Protein AF-A0A3R7R5S3-F1 (afdb_monomer_lite)

Foldseek 3Di:
DDPPDQDPDDQWDQDPNDIDGLVPDDPVVNVVVSVVSVVVVVVVVVVVVVVVVVVVVVVVVVVVVVVCVPDPDPPPPPPPPDDDDDDDDDDDDDDDDDDDDDDDDPPVPVVVVVVVCVVPPDDDDD

Secondary structure (DSSP, 8-state):
----PPPPPPSEEEETTEEEEGGGS-HHHHHHHHHHHHHHHHHHHHHHHHHHHHHHHHHHHHHHHHHHHTS--------PPPPPP-PPPPPP------------TTHHHHHHHHHHHHHHS-----

pLDDT: mean 71.07, std 20.16, range [36.5, 98.5]

Structure (mmCIF, N/CA/C/O backbone):
data_AF-A0A3R7R5S3-F1
#
_entry.id   AF-A0A3R7R5S3-F1
#
loop_
_atom_site.group_PDB
_atom_site.id
_atom_site.type_symbol
_atom_site.label_atom_id
_atom_site.label_alt_id
_atom_site.label_comp_id
_atom_site.label_asym_id
_atom_site.label_entity_id
_atom_site.label_seq_id
_atom_site.pdbx_PDB_ins_code
_atom_site.Cartn_x
_atom_site.Cartn_y
_atom_site.Cartn_z
_atom_site.occupancy
_atom_site.B_iso_or_equiv
_atom_site.auth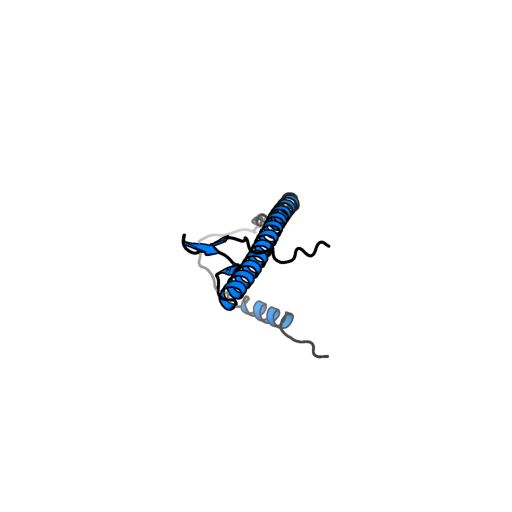_seq_id
_atom_site.auth_comp_id
_atom_site.auth_asym_id
_atom_site.auth_atom_id
_atom_site.pdbx_PDB_model_num
ATOM 1 N N . MET A 1 1 ? -7.101 16.929 -9.467 1.00 36.50 1 MET A N 1
ATOM 2 C CA . MET A 1 1 ? -6.614 15.532 -9.532 1.00 36.50 1 MET A CA 1
ATOM 3 C C . MET A 1 1 ? -5.341 15.507 -10.366 1.00 36.50 1 MET A C 1
ATOM 5 O O . MET A 1 1 ? -5.415 15.459 -11.587 1.00 36.50 1 MET A O 1
ATOM 9 N N . THR A 1 2 ? -4.173 15.636 -9.741 1.00 45.78 2 THR A N 1
ATOM 10 C CA . THR A 1 2 ? -2.888 15.557 -10.443 1.00 45.78 2 THR A CA 1
ATOM 11 C C . THR A 1 2 ? -2.587 14.089 -10.732 1.00 45.78 2 THR A C 1
ATOM 13 O O . THR A 1 2 ? -2.274 13.311 -9.835 1.00 45.78 2 THR A O 1
ATOM 16 N N . ARG A 1 3 ? -2.747 13.679 -11.995 1.00 45.44 3 ARG A N 1
ATOM 17 C CA . ARG A 1 3 ? -2.234 12.396 -12.482 1.00 45.44 3 ARG A CA 1
ATOM 18 C C . ARG A 1 3 ? -0.713 12.505 -12.506 1.00 45.44 3 ARG A C 1
ATOM 20 O O . ARG A 1 3 ? -0.140 12.889 -13.520 1.00 45.44 3 ARG A O 1
ATOM 27 N N . SER A 1 4 ? -0.065 12.226 -11.380 1.00 49.47 4 SER A N 1
ATOM 28 C CA . SER A 1 4 ? 1.378 12.015 -11.360 1.00 49.47 4 SER A CA 1
ATOM 29 C C . SER A 1 4 ? 1.647 10.746 -12.163 1.00 49.47 4 SER A C 1
ATOM 31 O O . SER A 1 4 ? 1.468 9.635 -11.668 1.00 49.47 4 SER A O 1
ATOM 33 N N . GLY A 1 5 ? 1.976 10.919 -13.444 1.00 56.16 5 GLY A N 1
ATOM 34 C CA . GLY A 1 5 ? 2.513 9.844 -14.268 1.00 56.16 5 GLY A CA 1
ATOM 35 C C . GLY A 1 5 ? 3.776 9.259 -13.626 1.00 56.16 5 GLY A C 1
ATOM 36 O O . GLY A 1 5 ? 4.345 9.880 -12.721 1.00 56.16 5 GLY A O 1
ATOM 37 N N . PRO A 1 6 ? 4.213 8.062 -14.055 1.00 56.62 6 PRO A N 1
ATOM 38 C CA . PRO A 1 6 ? 5.443 7.473 -13.544 1.00 56.62 6 PRO A CA 1
ATOM 39 C C . PRO A 1 6 ? 6.578 8.488 -13.694 1.00 56.62 6 PRO A C 1
ATOM 41 O O . PRO A 1 6 ? 6.740 9.090 -14.758 1.00 56.62 6 PRO A O 1
ATOM 44 N N . SER A 1 7 ? 7.305 8.711 -12.598 1.00 62.50 7 SER A N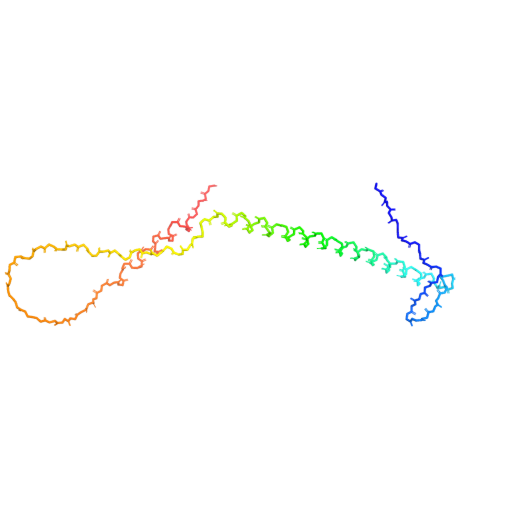 1
ATOM 45 C CA . SER A 1 7 ? 8.420 9.651 -12.569 1.00 62.50 7 SER A CA 1
ATOM 46 C C . SER A 1 7 ? 9.393 9.284 -13.692 1.00 62.50 7 SER A C 1
ATOM 48 O O . SER A 1 7 ? 9.690 8.097 -13.849 1.00 62.50 7 SER A O 1
ATOM 50 N N . PRO A 1 8 ? 9.865 10.248 -14.502 1.00 66.12 8 PRO A N 1
ATOM 51 C CA . PRO A 1 8 ? 10.799 9.940 -15.570 1.00 66.12 8 PRO A CA 1
ATOM 52 C C . PRO A 1 8 ? 12.036 9.256 -14.986 1.00 66.12 8 PRO A C 1
ATOM 54 O O . PRO A 1 8 ? 12.551 9.665 -13.942 1.00 66.12 8 PRO A O 1
ATOM 57 N N . LEU A 1 9 ? 12.481 8.196 -15.665 1.00 64.62 9 LEU A N 1
ATOM 58 C CA . LEU A 1 9 ? 13.686 7.464 -15.294 1.00 64.62 9 LEU A CA 1
ATOM 59 C C . LEU A 1 9 ? 14.863 8.444 -15.195 1.00 64.62 9 LEU A C 1
ATOM 61 O O . LEU A 1 9 ? 15.064 9.226 -16.134 1.00 64.62 9 LEU A O 1
ATOM 65 N N . PRO A 1 10 ? 15.647 8.407 -14.103 1.00 70.56 10 PRO A N 1
ATOM 66 C CA . PRO A 1 10 ? 16.862 9.197 -14.020 1.00 70.56 10 PRO A CA 1
ATOM 67 C C . PRO A 1 10 ? 17.811 8.806 -15.167 1.00 70.56 10 PRO A C 1
ATOM 69 O O . PRO A 1 10 ? 17.841 7.642 -15.575 1.00 70.56 10 PRO A O 1
ATOM 72 N N . PRO A 1 11 ? 18.585 9.761 -15.709 1.00 70.19 11 PRO A N 1
ATOM 73 C CA . PRO A 1 11 ? 19.451 9.520 -16.867 1.00 70.19 11 PRO A CA 1
ATOM 74 C C . PRO A 1 11 ? 20.554 8.490 -16.584 1.00 70.19 11 PRO A C 1
ATOM 76 O O . PRO A 1 11 ? 20.984 7.777 -17.491 1.00 70.19 11 PRO A O 1
ATOM 79 N N . LEU A 1 12 ? 20.972 8.375 -15.320 1.00 76.88 12 LEU A N 1
ATOM 80 C CA . LEU A 1 12 ? 21.833 7.304 -14.838 1.00 76.88 12 LEU A CA 1
ATOM 81 C C . LEU A 1 12 ? 21.063 6.371 -13.908 1.00 76.88 12 LEU A C 1
ATOM 83 O O . LEU A 1 12 ? 20.499 6.798 -12.898 1.00 76.88 12 LEU A O 1
ATOM 87 N N . LEU A 1 13 ? 21.124 5.086 -14.230 1.00 80.88 13 LEU A N 1
ATOM 88 C CA . LEU A 1 13 ? 20.608 3.992 -13.424 1.00 80.88 13 LEU A CA 1
ATOM 89 C C . LEU A 1 13 ? 21.769 3.351 -12.665 1.00 80.88 13 LEU A C 1
ATOM 91 O O . LEU A 1 13 ? 22.809 3.051 -13.246 1.00 80.88 13 LEU A O 1
ATOM 95 N N . GLN A 1 14 ? 21.601 3.156 -11.359 1.00 82.38 14 GLN A N 1
ATOM 96 C CA . GLN A 1 14 ? 22.527 2.376 -10.540 1.00 82.38 14 GLN A CA 1
ATOM 97 C C . GLN A 1 14 ? 21.871 1.041 -10.219 1.00 82.38 14 GLN A C 1
ATOM 99 O O . GLN A 1 14 ? 20.841 1.012 -9.551 1.00 82.38 14 GLN A O 1
ATOM 104 N N . ILE A 1 15 ? 22.454 -0.042 -10.723 1.00 80.88 15 ILE A N 1
ATOM 105 C CA . ILE A 1 15 ? 21.965 -1.408 -10.531 1.00 80.88 15 ILE A CA 1
ATOM 106 C C . ILE A 1 15 ? 23.158 -2.227 -10.040 1.00 80.88 15 ILE A C 1
ATOM 108 O O . ILE A 1 15 ? 24.192 -2.253 -10.706 1.00 80.88 15 ILE A O 1
ATOM 112 N N . ASP A 1 16 ? 23.043 -2.809 -8.844 1.00 79.62 16 ASP A N 1
ATOM 113 C CA . ASP A 1 16 ? 24.095 -3.607 -8.188 1.00 79.62 16 ASP A CA 1
ATOM 114 C C . ASP A 1 16 ? 25.463 -2.903 -8.078 1.00 79.62 16 ASP A C 1
ATOM 116 O O . ASP A 1 16 ? 26.519 -3.514 -8.203 1.00 79.62 16 ASP A O 1
ATOM 120 N N . GLY A 1 17 ? 25.455 -1.583 -7.865 1.00 82.50 17 GLY A N 1
ATOM 121 C CA . GLY A 1 17 ? 26.674 -0.765 -7.774 1.00 82.50 17 GLY A CA 1
ATOM 122 C C . GLY A 1 17 ? 27.269 -0.348 -9.125 1.00 82.50 17 GLY A C 1
ATOM 123 O O . GLY A 1 17 ? 28.122 0.540 -9.162 1.00 82.50 17 GLY A O 1
ATOM 124 N N . ASN A 1 18 ? 26.768 -0.891 -10.236 1.00 84.56 18 ASN A N 1
ATOM 125 C CA . ASN A 1 18 ? 27.163 -0.488 -11.581 1.00 84.56 18 ASN A CA 1
ATOM 126 C C . ASN A 1 18 ? 26.296 0.664 -12.091 1.00 84.56 18 ASN A C 1
ATOM 128 O O . ASN A 1 18 ? 25.083 0.710 -11.877 1.00 84.56 18 ASN A O 1
ATOM 132 N N . ARG A 1 19 ? 26.934 1.603 -12.796 1.00 83.00 19 ARG A N 1
ATOM 133 C CA . ARG A 1 19 ? 26.276 2.761 -13.408 1.00 83.00 19 ARG A CA 1
ATOM 134 C C . ARG A 1 19 ? 25.987 2.479 -14.873 1.00 83.00 19 ARG A C 1
ATOM 136 O O . ARG A 1 19 ? 26.910 2.272 -15.655 1.00 83.00 19 ARG A O 1
ATOM 143 N N . TYR A 1 20 ? 24.716 2.544 -15.236 1.00 81.75 20 TYR A N 1
ATOM 144 C CA . TYR A 1 20 ? 24.238 2.378 -16.598 1.00 81.75 20 TYR A CA 1
ATOM 145 C C . TYR A 1 20 ? 23.627 3.685 -17.090 1.00 81.75 20 TYR A C 1
ATOM 147 O O . TYR A 1 20 ? 22.754 4.267 -16.440 1.00 81.75 20 TYR A O 1
ATOM 155 N N . SER A 1 21 ? 24.077 4.141 -18.253 1.00 81.81 21 SER A N 1
ATOM 156 C CA . SER A 1 21 ? 23.412 5.219 -18.980 1.00 81.81 21 SER A CA 1
ATOM 157 C C . SER A 1 21 ? 22.122 4.679 -19.580 1.00 81.81 21 SER A C 1
ATOM 159 O O . SER A 1 21 ? 22.134 3.636 -20.237 1.00 81.81 21 SER A O 1
ATOM 161 N N . ARG A 1 22 ? 21.009 5.389 -19.379 1.00 72.94 22 ARG A N 1
ATOM 162 C CA . ARG A 1 22 ? 19.698 4.970 -19.889 1.00 72.94 22 ARG A CA 1
ATOM 163 C C . ARG A 1 22 ? 19.711 4.718 -21.398 1.00 72.94 22 ARG A C 1
ATOM 165 O O . ARG A 1 22 ? 19.171 3.713 -21.845 1.00 72.94 22 ARG A O 1
ATOM 172 N N . ASP A 1 23 ? 20.353 5.599 -22.160 1.00 80.19 23 ASP A N 1
ATOM 173 C CA . ASP A 1 23 ? 20.398 5.526 -23.626 1.00 80.19 23 ASP A CA 1
ATOM 174 C C . ASP A 1 23 ? 21.245 4.357 -24.147 1.00 80.19 23 ASP A C 1
ATOM 176 O O . ASP A 1 23 ? 21.114 3.954 -25.299 1.00 80.19 23 ASP A O 1
ATOM 180 N N . SER A 1 24 ? 22.101 3.790 -23.294 1.00 84.12 24 SER A N 1
ATOM 181 C CA . SER A 1 24 ? 22.947 2.641 -23.625 1.00 84.12 24 SER A CA 1
ATOM 182 C C . SER A 1 24 ? 22.291 1.299 -23.292 1.00 84.12 24 SER A C 1
ATOM 184 O O . SER A 1 24 ? 22.824 0.256 -23.665 1.00 84.12 24 SER A O 1
ATOM 186 N N . LEU A 1 25 ? 21.160 1.300 -22.578 1.00 84.44 25 LEU A N 1
ATOM 187 C CA . LEU A 1 25 ? 20.459 0.075 -22.204 1.00 84.44 25 LEU A CA 1
ATOM 188 C C . LEU A 1 25 ? 19.582 -0.435 -23.359 1.00 84.44 25 LEU A C 1
ATOM 190 O O . LEU A 1 25 ? 18.894 0.366 -23.999 1.00 84.44 25 LEU A O 1
ATOM 194 N N . PRO A 1 26 ? 19.515 -1.761 -23.582 1.00 92.50 26 PRO A N 1
ATOM 195 C CA . PRO A 1 26 ? 18.543 -2.357 -24.494 1.00 92.50 26 PRO A CA 1
ATOM 196 C C . PRO A 1 26 ? 17.111 -1.966 -24.120 1.00 92.50 26 PRO A C 1
ATOM 198 O O . PRO A 1 26 ? 16.793 -1.777 -22.943 1.00 92.50 26 PRO A O 1
ATOM 201 N N . ARG A 1 27 ? 16.227 -1.876 -25.117 1.00 88.06 27 ARG A N 1
ATOM 202 C CA . ARG A 1 27 ? 14.861 -1.378 -24.911 1.00 88.06 27 ARG A CA 1
ATOM 203 C C . ARG A 1 27 ? 14.062 -2.229 -23.923 1.00 88.06 27 ARG A C 1
ATOM 205 O O . ARG A 1 27 ? 13.424 -1.669 -23.040 1.00 88.06 27 ARG A O 1
ATOM 212 N N . ASP A 1 28 ? 14.203 -3.550 -23.993 1.00 92.44 28 ASP A N 1
ATOM 213 C CA . ASP A 1 28 ? 13.544 -4.478 -23.066 1.00 92.44 28 ASP A CA 1
ATOM 214 C C . ASP A 1 28 ? 13.971 -4.248 -21.608 1.00 92.44 28 ASP A C 1
ATOM 216 O O . ASP A 1 28 ? 13.155 -4.312 -20.690 1.00 92.44 28 ASP A O 1
ATOM 220 N N . VAL A 1 29 ? 15.247 -3.908 -21.385 1.00 89.56 29 VAL A N 1
ATOM 221 C CA . VAL A 1 29 ? 15.760 -3.592 -20.046 1.00 89.56 29 VAL A CA 1
ATOM 222 C C . VAL A 1 29 ? 15.174 -2.273 -19.549 1.00 89.56 29 VAL A C 1
ATOM 224 O O . VAL A 1 29 ? 14.767 -2.186 -18.394 1.00 89.56 29 VAL A O 1
ATOM 227 N N . GLN A 1 30 ? 15.072 -1.257 -20.411 1.00 86.56 30 GLN A N 1
ATOM 228 C CA . GLN A 1 30 ? 14.428 0.012 -20.052 1.00 86.56 30 GLN A CA 1
ATOM 229 C C . GLN A 1 30 ? 12.954 -0.186 -19.662 1.00 86.56 30 GLN A C 1
ATOM 231 O O . GLN A 1 30 ? 12.501 0.398 -18.674 1.00 86.56 30 GLN A O 1
ATOM 236 N N . ASP A 1 31 ? 12.223 -1.028 -20.399 1.00 89.12 31 ASP A N 1
ATOM 237 C CA . ASP A 1 31 ? 10.836 -1.386 -20.089 1.00 89.12 31 ASP A CA 1
ATOM 238 C C . ASP A 1 31 ? 10.721 -2.107 -18.739 1.00 89.12 31 ASP A C 1
ATOM 240 O O . ASP A 1 31 ? 9.869 -1.743 -17.925 1.00 89.12 31 ASP A O 1
ATOM 244 N N . LEU A 1 32 ? 11.619 -3.053 -18.442 1.00 91.06 32 LEU A N 1
ATOM 245 C CA . LEU A 1 32 ? 11.672 -3.723 -17.138 1.00 91.06 32 LEU A CA 1
ATOM 246 C C . LEU A 1 32 ? 11.900 -2.738 -15.988 1.00 91.06 32 LEU A C 1
ATOM 248 O O . LEU A 1 32 ? 11.197 -2.803 -14.977 1.00 91.06 32 LEU A O 1
ATOM 252 N N . VAL A 1 33 ? 12.832 -1.790 -16.135 1.00 87.94 33 VAL A N 1
ATOM 253 C CA . VAL A 1 33 ? 13.060 -0.769 -15.100 1.00 87.94 33 VAL A CA 1
ATOM 254 C C . VAL A 1 33 ? 11.806 0.082 -14.895 1.00 87.94 33 VAL A C 1
ATOM 256 O O . VAL A 1 33 ? 11.418 0.350 -13.757 1.00 87.94 33 VAL A O 1
ATOM 259 N N . LEU A 1 34 ? 11.129 0.478 -15.973 1.00 86.94 34 LEU A N 1
ATOM 260 C CA . LEU A 1 34 ? 9.898 1.257 -15.872 1.00 86.94 34 LEU A CA 1
ATOM 261 C C . LEU A 1 34 ? 8.769 0.464 -15.194 1.00 86.94 34 LEU A C 1
ATOM 263 O O . LEU A 1 34 ? 8.021 1.020 -14.387 1.00 86.94 34 LEU A O 1
ATOM 267 N N . GLN A 1 35 ? 8.636 -0.827 -15.504 1.00 91.19 35 GLN A N 1
ATOM 268 C CA . GLN A 1 35 ? 7.676 -1.712 -14.847 1.00 91.19 35 GLN A CA 1
ATOM 269 C C . GLN A 1 35 ? 7.971 -1.853 -13.352 1.00 91.19 35 GLN A C 1
ATOM 271 O O . GLN A 1 35 ? 7.051 -1.726 -12.540 1.00 91.19 35 GLN A O 1
ATOM 276 N N . LEU A 1 36 ? 9.241 -2.030 -12.980 1.00 89.38 36 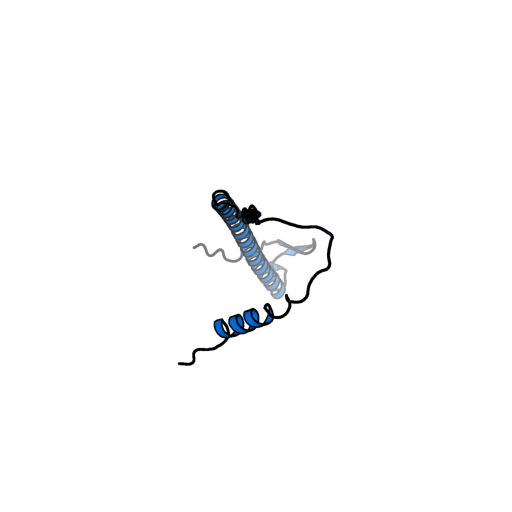LEU A N 1
ATOM 277 C CA . LEU A 1 36 ? 9.664 -2.098 -11.584 1.00 89.38 36 LEU A CA 1
ATOM 278 C C . LEU A 1 36 ? 9.324 -0.805 -10.834 1.00 89.38 36 LEU A C 1
ATOM 280 O O . LEU A 1 36 ? 8.683 -0.851 -9.790 1.00 89.38 36 LEU A O 1
ATOM 284 N N . GLN A 1 37 ? 9.632 0.359 -11.411 1.00 88.12 37 GLN A N 1
ATOM 285 C CA . GLN A 1 37 ? 9.284 1.650 -10.808 1.00 88.12 37 GLN A CA 1
ATOM 286 C C . GLN A 1 37 ? 7.779 1.834 -10.606 1.00 88.12 37 GLN A C 1
ATOM 288 O O . GLN A 1 37 ? 7.344 2.413 -9.607 1.00 88.12 37 GLN A O 1
ATOM 293 N N . ARG A 1 38 ? 6.959 1.354 -11.548 1.00 89.31 38 ARG A N 1
ATOM 294 C CA . ARG A 1 38 ? 5.500 1.360 -11.381 1.00 89.31 38 ARG A CA 1
ATOM 295 C C . ARG A 1 38 ? 5.082 0.463 -10.221 1.00 89.31 38 ARG A C 1
ATOM 297 O O . ARG A 1 38 ? 4.246 0.884 -9.423 1.00 89.31 38 ARG A O 1
ATOM 304 N N . ALA A 1 39 ? 5.664 -0.728 -10.103 1.00 91.38 39 ALA A N 1
ATOM 305 C CA . ALA A 1 39 ? 5.402 -1.625 -8.981 1.00 91.38 39 ALA A CA 1
ATOM 306 C C . ALA A 1 39 ? 5.799 -0.979 -7.641 1.00 91.38 39 ALA A C 1
ATOM 308 O O . ALA A 1 39 ? 4.999 -0.978 -6.705 1.00 91.38 39 ALA A O 1
ATOM 309 N N . ASP A 1 40 ? 6.963 -0.331 -7.569 1.00 91.19 40 ASP A N 1
ATOM 310 C CA . ASP A 1 40 ? 7.418 0.397 -6.380 1.00 91.19 40 ASP A CA 1
ATOM 311 C C . ASP A 1 40 ? 6.487 1.555 -6.011 1.00 91.19 40 ASP A C 1
ATOM 313 O O . ASP A 1 40 ? 6.168 1.755 -4.836 1.00 91.19 40 ASP A O 1
ATOM 317 N N . ALA A 1 41 ? 5.990 2.301 -6.999 1.00 89.94 41 ALA A N 1
ATOM 318 C CA . ALA A 1 41 ? 5.030 3.376 -6.767 1.00 89.94 41 ALA A CA 1
ATOM 319 C C . ALA A 1 41 ? 3.710 2.848 -6.182 1.00 89.94 41 ALA A C 1
ATOM 321 O O . ALA A 1 41 ? 3.155 3.452 -5.256 1.00 89.94 41 ALA A O 1
ATOM 322 N N . VAL A 1 42 ? 3.231 1.705 -6.681 1.00 95.00 42 VAL A N 1
ATOM 323 C CA . VAL A 1 42 ? 2.047 1.017 -6.150 1.00 95.00 42 VAL A CA 1
ATOM 324 C C . VAL A 1 42 ? 2.305 0.549 -4.717 1.00 95.00 42 VAL A C 1
ATOM 326 O O . VAL A 1 42 ? 1.507 0.843 -3.829 1.00 95.00 42 VAL A O 1
ATOM 329 N N . LEU A 1 43 ? 3.445 -0.091 -4.443 1.00 95.44 43 LEU A N 1
ATOM 330 C CA . LEU A 1 43 ? 3.821 -0.496 -3.084 1.00 95.44 43 LEU A CA 1
ATOM 331 C C . LEU A 1 43 ? 3.908 0.702 -2.130 1.00 95.44 43 LEU A C 1
ATOM 333 O O . LEU A 1 43 ? 3.423 0.628 -1.000 1.00 95.44 43 LEU A O 1
ATOM 337 N N . ALA A 1 44 ? 4.485 1.821 -2.569 1.00 92.94 44 ALA A N 1
ATOM 338 C CA . ALA A 1 44 ? 4.561 3.044 -1.779 1.00 92.94 44 ALA A CA 1
ATOM 339 C C . ALA A 1 44 ? 3.171 3.620 -1.469 1.00 92.94 44 ALA A C 1
ATOM 341 O O . ALA A 1 44 ? 2.948 4.123 -0.367 1.00 92.94 44 ALA A O 1
ATOM 342 N N . HIS A 1 45 ? 2.230 3.532 -2.412 1.00 95.12 45 HIS A N 1
ATOM 343 C CA . HIS A 1 45 ? 0.843 3.924 -2.183 1.00 95.12 45 HIS A CA 1
ATOM 344 C C . HIS A 1 45 ? 0.171 3.056 -1.119 1.00 95.12 45 HIS A C 1
ATOM 346 O O . HIS A 1 45 ? -0.298 3.604 -0.123 1.00 95.12 45 HIS A O 1
ATOM 352 N N . TRP A 1 46 ? 0.225 1.731 -1.256 1.00 96.81 46 TRP A N 1
ATOM 353 C CA . TRP A 1 46 ? -0.351 0.818 -0.267 1.00 96.81 46 TRP A CA 1
ATOM 354 C C . TRP A 1 46 ? 0.274 0.988 1.119 1.00 96.81 46 TRP A C 1
ATOM 356 O O . TRP A 1 46 ? -0.427 0.948 2.127 1.00 96.81 46 TRP A O 1
ATOM 366 N N . ARG A 1 47 ? 1.588 1.239 1.199 1.00 97.50 47 ARG A N 1
ATOM 367 C CA . ARG A 1 47 ? 2.267 1.545 2.470 1.00 97.50 47 ARG A CA 1
ATOM 368 C C . ARG A 1 47 ? 1.690 2.791 3.144 1.00 97.50 47 ARG A C 1
ATOM 370 O O . ARG A 1 47 ? 1.507 2.782 4.361 1.00 97.50 47 ARG A O 1
ATOM 377 N N . ARG A 1 48 ? 1.394 3.844 2.372 1.00 96.44 48 ARG A N 1
ATOM 378 C CA . ARG A 1 48 ? 0.732 5.051 2.891 1.00 96.44 48 ARG A CA 1
ATOM 379 C C . ARG A 1 48 ? -0.678 4.737 3.384 1.00 96.44 48 ARG A C 1
ATOM 381 O O . ARG A 1 48 ? -1.014 5.130 4.497 1.00 96.44 48 ARG A O 1
ATOM 388 N N . ASP A 1 49 ? -1.455 3.973 2.626 1.00 96.94 49 ASP A N 1
ATOM 389 C CA . ASP A 1 49 ? -2.824 3.621 3.020 1.00 96.94 49 ASP A CA 1
ATOM 390 C C . ASP A 1 49 ? -2.842 2.786 4.303 1.00 96.94 49 ASP A C 1
ATOM 392 O O . ASP A 1 49 ? -3.606 3.068 5.225 1.00 96.94 49 ASP A O 1
ATOM 396 N N . VAL A 1 50 ? -1.932 1.815 4.428 1.00 98.25 50 VAL A N 1
ATOM 397 C CA . VAL A 1 50 ? -1.764 1.019 5.652 1.00 98.25 50 VAL A CA 1
ATOM 398 C C . VAL A 1 50 ? -1.417 1.902 6.853 1.00 98.25 50 VAL A C 1
ATOM 400 O O . VAL A 1 50 ? -1.906 1.649 7.955 1.00 98.25 50 VAL A O 1
ATOM 403 N N . LEU A 1 51 ? -0.603 2.946 6.677 1.00 98.12 51 LEU A N 1
ATOM 404 C CA . LEU A 1 51 ? -0.293 3.891 7.752 1.00 98.12 51 LEU A CA 1
ATOM 405 C C . LEU A 1 51 ? -1.542 4.674 8.194 1.00 98.12 51 LEU A C 1
ATOM 407 O O . LEU A 1 51 ? -1.795 4.807 9.396 1.00 98.12 51 LEU A O 1
ATOM 411 N N . VAL A 1 52 ? -2.351 5.138 7.237 1.00 98.06 52 VAL A N 1
ATOM 412 C CA . VAL A 1 52 ? -3.628 5.819 7.510 1.00 98.06 52 VAL A CA 1
ATOM 413 C C . VAL A 1 52 ? -4.586 4.884 8.254 1.00 98.06 52 VAL A C 1
ATOM 415 O O . VAL A 1 52 ? -5.109 5.251 9.304 1.00 98.06 52 VAL A O 1
ATOM 418 N N . LEU A 1 53 ? -4.742 3.645 7.783 1.00 98.44 53 LEU A N 1
ATOM 419 C CA . LEU A 1 53 ? -5.573 2.612 8.413 1.00 98.44 53 LEU A CA 1
ATOM 420 C C . LEU A 1 53 ? -5.130 2.302 9.851 1.00 98.44 53 LEU A C 1
ATOM 422 O O . LEU A 1 53 ? -5.963 2.210 10.752 1.00 98.44 53 LEU A O 1
ATOM 426 N N . LYS A 1 54 ? -3.820 2.184 10.104 1.00 98.50 54 LYS A N 1
ATOM 427 C CA . LYS A 1 54 ? -3.272 1.983 11.459 1.00 98.50 54 LYS A CA 1
ATOM 428 C C . LYS A 1 54 ? -3.576 3.159 12.387 1.00 98.50 54 LYS A C 1
ATOM 430 O O . LYS A 1 54 ? -3.906 2.951 13.558 1.00 98.50 54 LYS A O 1
ATOM 435 N N . THR A 1 55 ? -3.492 4.377 11.862 1.00 98.44 55 THR A N 1
ATOM 436 C CA . THR A 1 55 ? -3.811 5.598 12.611 1.00 98.44 55 THR A CA 1
ATOM 437 C C . THR A 1 55 ? -5.296 5.632 12.965 1.00 98.44 55 THR A C 1
ATOM 439 O O . THR A 1 55 ? -5.645 5.781 14.135 1.00 98.44 55 THR A O 1
ATOM 442 N N . ALA A 1 56 ? -6.167 5.382 11.986 1.00 98.31 56 ALA A N 1
ATOM 443 C CA . ALA A 1 56 ? -7.612 5.319 12.184 1.00 98.31 56 ALA A CA 1
ATOM 444 C C . ALA A 1 56 ? -8.014 4.228 13.191 1.00 98.31 56 ALA A C 1
ATOM 446 O O . ALA A 1 56 ? -8.820 4.476 14.085 1.00 98.31 56 ALA A O 1
ATOM 447 N N . ARG A 1 57 ? -7.406 3.036 13.113 1.00 98.44 57 ARG A N 1
ATOM 448 C CA . ARG A 1 57 ? -7.625 1.959 14.092 1.00 98.44 57 ARG A CA 1
ATOM 449 C C . ARG A 1 57 ? -7.279 2.406 15.510 1.00 98.44 57 ARG A C 1
ATOM 451 O O . ARG A 1 57 ? -8.053 2.151 16.427 1.00 98.44 57 ARG A O 1
ATOM 458 N N . THR A 1 58 ? -6.131 3.055 15.687 1.00 98.44 58 THR A N 1
ATOM 459 C CA . THR A 1 58 ? -5.692 3.548 17.001 1.00 98.44 58 THR A CA 1
ATOM 460 C C . THR A 1 58 ? -6.675 4.576 17.566 1.00 98.44 58 THR A C 1
ATOM 462 O O . THR A 1 58 ? -7.010 4.522 18.749 1.00 98.44 58 THR A O 1
ATOM 465 N N . ASP A 1 59 ? -7.186 5.478 16.725 1.00 98.19 59 ASP A N 1
ATOM 466 C CA . ASP A 1 59 ? -8.207 6.454 17.122 1.00 98.19 59 ASP A CA 1
ATOM 467 C C . ASP A 1 59 ? -9.518 5.772 17.545 1.00 98.19 59 ASP A C 1
ATOM 469 O O . ASP A 1 59 ? -10.040 6.042 18.628 1.00 98.19 59 ASP A O 1
ATOM 473 N N . LEU A 1 60 ? -10.004 4.811 16.753 1.00 98.38 60 LEU A N 1
ATOM 474 C CA . LEU A 1 60 ? -11.201 4.033 17.084 1.00 98.38 60 LEU A CA 1
ATOM 475 C C . LEU A 1 60 ? -11.043 3.259 18.395 1.00 98.38 60 LEU A C 1
ATOM 477 O O . LEU A 1 60 ? -11.956 3.264 19.215 1.00 98.38 60 LEU A O 1
ATOM 481 N N . GLN A 1 61 ? -9.885 2.638 18.631 1.00 98.12 61 GLN A N 1
ATOM 482 C CA . GLN A 1 61 ? -9.603 1.945 19.891 1.00 98.12 61 GLN A CA 1
ATOM 483 C C . GLN A 1 61 ? -9.640 2.899 21.086 1.00 98.12 61 GLN A C 1
ATOM 485 O O . GLN A 1 61 ? -10.196 2.551 22.126 1.00 98.12 61 GLN A O 1
ATOM 490 N N . ARG A 1 62 ? -9.102 4.115 20.937 1.00 97.88 62 ARG A N 1
ATOM 491 C CA . ARG A 1 62 ? -9.154 5.138 21.988 1.00 97.88 62 ARG A CA 1
ATOM 492 C C . ARG A 1 62 ? -10.592 5.562 22.286 1.00 97.88 62 ARG A C 1
ATOM 494 O O . ARG A 1 62 ? -10.974 5.618 23.451 1.00 97.88 62 ARG A O 1
ATOM 501 N N . ARG A 1 63 ? -11.393 5.831 21.249 1.00 97.12 63 ARG A N 1
ATOM 502 C CA . ARG A 1 63 ? -12.810 6.205 21.400 1.00 97.12 63 ARG A CA 1
ATOM 503 C C . ARG A 1 63 ? -13.628 5.088 22.031 1.00 97.12 63 ARG A C 1
ATOM 505 O O . ARG A 1 63 ? -14.429 5.357 22.918 1.00 97.12 63 ARG A O 1
ATOM 512 N N . LEU A 1 64 ? -13.395 3.849 21.603 1.00 96.81 64 LEU A N 1
ATOM 513 C CA . LEU A 1 64 ? -14.041 2.678 22.181 1.00 96.81 64 LEU A CA 1
ATOM 514 C C . LEU A 1 64 ? -13.675 2.538 23.661 1.00 96.81 64 LEU A C 1
ATOM 516 O O . LEU A 1 64 ? -14.568 2.401 24.484 1.00 96.81 64 LEU A O 1
ATOM 520 N N . GLY A 1 65 ? -12.392 2.648 24.016 1.00 95.81 65 GLY A N 1
ATOM 521 C CA . GLY A 1 65 ? -11.947 2.607 25.411 1.00 95.81 65 GLY A CA 1
ATOM 522 C C . GLY A 1 65 ? -12.599 3.689 26.276 1.00 95.81 65 GLY A C 1
ATOM 523 O O . GLY A 1 65 ? -13.089 3.387 27.359 1.00 95.81 65 GLY A O 1
ATOM 524 N N . ALA A 1 66 ? -12.681 4.925 25.777 1.00 94.06 66 ALA A N 1
ATOM 525 C CA . ALA A 1 66 ? -13.362 6.016 26.474 1.00 94.06 66 ALA A CA 1
ATOM 526 C C . ALA A 1 66 ? -14.872 5.763 26.634 1.00 94.06 66 ALA A C 1
ATOM 528 O O . ALA A 1 66 ? -15.423 6.000 27.705 1.00 94.06 66 ALA A O 1
ATOM 529 N N . GLY A 1 67 ? -15.534 5.248 25.592 1.00 92.56 67 GLY A N 1
ATOM 530 C CA . GLY A 1 67 ? -16.959 4.912 25.639 1.00 92.56 67 GLY A CA 1
ATOM 531 C C . GLY A 1 67 ? -17.271 3.756 26.592 1.00 92.56 67 GLY A C 1
ATOM 532 O O . GLY A 1 67 ? -18.275 3.795 27.295 1.00 92.56 67 GLY A O 1
ATOM 533 N N . LEU A 1 68 ? -16.393 2.752 26.660 1.00 93.06 68 LEU A N 1
ATOM 534 C CA . LEU A 1 68 ? -16.543 1.608 27.559 1.00 93.06 68 LEU A CA 1
ATOM 535 C C . LEU A 1 68 ? -16.216 1.949 29.020 1.00 93.06 68 LEU A C 1
ATOM 537 O O . LEU A 1 68 ? -16.808 1.353 29.912 1.00 93.06 68 LEU A O 1
ATOM 541 N N . ALA A 1 69 ? -15.324 2.910 29.287 1.00 89.31 69 ALA A N 1
ATOM 542 C CA . ALA A 1 69 ? -14.952 3.307 30.650 1.00 89.31 69 ALA A CA 1
ATOM 543 C C . ALA A 1 69 ? -16.129 3.862 31.475 1.00 89.31 69 ALA A C 1
ATOM 545 O O . ALA A 1 69 ? -16.093 3.818 32.701 1.00 89.31 69 ALA A O 1
ATOM 546 N N . GLY A 1 70 ? -17.167 4.380 30.810 1.00 77.19 70 GLY A N 1
ATOM 547 C CA . GLY A 1 70 ? -18.392 4.853 31.457 1.00 77.19 70 GLY A CA 1
ATOM 548 C C . GLY A 1 70 ? -19.454 3.773 31.674 1.00 77.19 70 GLY A C 1
ATOM 549 O O . GLY A 1 70 ? -20.489 4.061 32.273 1.00 77.19 70 GLY A O 1
ATOM 550 N N . LEU A 1 71 ? -19.244 2.550 31.179 1.00 84.06 71 LEU A N 1
ATOM 551 C CA . LEU A 1 71 ? -20.203 1.464 31.347 1.00 84.06 71 LEU A CA 1
ATOM 552 C C . LEU A 1 71 ? -19.930 0.712 32.652 1.00 84.06 71 LEU A C 1
ATOM 554 O O . LEU A 1 71 ? -18.767 0.476 32.992 1.00 84.06 71 LEU A O 1
ATOM 558 N N . PRO A 1 72 ? -20.980 0.277 33.373 1.00 73.06 72 PRO A N 1
ATOM 559 C CA . PRO A 1 72 ? -20.792 -0.663 34.460 1.00 73.06 72 PRO A CA 1
ATOM 560 C C . PRO A 1 72 ? -20.181 -1.933 33.867 1.00 73.06 72 PRO A C 1
ATOM 562 O O . PRO A 1 72 ? -20.801 -2.617 33.050 1.00 73.06 72 PRO A O 1
ATOM 565 N N . SER A 1 73 ? -18.944 -2.234 34.259 1.00 72.12 73 SER A N 1
ATOM 566 C CA . SER A 1 73 ? -18.378 -3.554 34.020 1.00 72.12 73 SER A CA 1
ATOM 567 C C . SER A 1 73 ? -19.338 -4.551 34.661 1.00 72.12 73 SER A C 1
ATOM 569 O O . SER A 1 73 ? -19.639 -4.417 35.850 1.00 72.12 73 SER A O 1
ATOM 571 N N . GLN A 1 74 ? -19.851 -5.521 33.899 1.00 66.31 74 GLN A N 1
ATOM 572 C CA . GLN A 1 74 ? -20.456 -6.702 34.510 1.00 66.31 74 GLN A CA 1
ATOM 573 C C . GLN A 1 74 ? -19.319 -7.477 35.182 1.00 66.31 74 GLN A C 1
ATOM 575 O O . GLN A 1 74 ? -18.817 -8.463 34.654 1.00 66.31 74 GLN A O 1
ATOM 580 N N . ALA A 1 75 ? -18.868 -6.982 36.336 1.00 6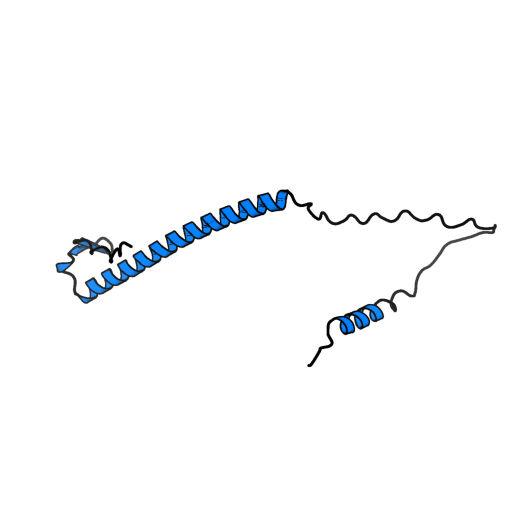2.16 75 ALA A N 1
ATOM 581 C CA . ALA A 1 75 ? -18.251 -7.830 37.328 1.00 62.16 75 ALA A CA 1
ATOM 582 C C . ALA A 1 75 ? -19.280 -8.921 37.608 1.00 62.16 75 ALA A C 1
ATOM 584 O O . ALA A 1 75 ? -20.449 -8.610 37.855 1.00 62.16 75 ALA A O 1
ATOM 585 N N . GLU A 1 76 ? -18.853 -10.173 37.448 1.00 60.94 76 GLU A N 1
ATOM 586 C CA . GLU A 1 76 ? -19.674 -11.354 37.669 1.00 60.94 76 GLU A CA 1
ATOM 587 C C . GLU A 1 76 ? -20.539 -11.129 38.906 1.00 60.94 76 GLU A C 1
ATOM 589 O O . GLU A 1 76 ? -20.021 -10.841 39.986 1.00 60.94 76 GLU A O 1
ATOM 594 N N . ALA A 1 77 ? -21.860 -11.159 38.716 1.00 56.53 77 ALA A N 1
ATOM 595 C CA . ALA A 1 77 ? -22.803 -10.964 39.798 1.00 56.53 77 ALA A CA 1
ATOM 596 C C . ALA A 1 77 ? -22.458 -11.979 40.891 1.00 56.53 77 ALA A C 1
ATOM 598 O O . ALA A 1 77 ? -22.647 -13.184 40.711 1.00 56.53 77 ALA A O 1
ATOM 599 N N . THR A 1 78 ? -21.914 -11.504 42.011 1.00 57.22 78 THR A N 1
ATOM 600 C CA . THR A 1 78 ? -21.744 -12.320 43.202 1.00 57.22 78 THR A CA 1
ATOM 601 C C . THR A 1 78 ? -23.145 -12.680 43.655 1.00 57.22 78 THR A C 1
ATOM 603 O O . THR A 1 78 ? -23.852 -11.872 44.249 1.00 57.22 78 THR A O 1
ATOM 606 N N . THR A 1 79 ? -23.594 -13.876 43.275 1.00 54.78 79 THR A N 1
ATOM 607 C CA . THR A 1 79 ? -24.866 -14.439 43.722 1.00 54.78 79 THR A CA 1
ATOM 608 C C . THR A 1 79 ? -24.890 -14.315 45.246 1.00 54.78 79 THR A C 1
ATOM 610 O O . THR A 1 79 ? -24.050 -14.951 45.890 1.00 54.78 79 THR A O 1
ATOM 613 N N . PRO A 1 80 ? -25.760 -13.485 45.852 1.00 52.38 80 PRO A N 1
ATOM 614 C CA . PRO A 1 80 ? -25.843 -13.447 47.298 1.00 52.38 80 PRO A CA 1
ATOM 615 C C . PRO A 1 80 ? -26.306 -14.831 47.740 1.00 52.38 80 PRO A C 1
ATOM 617 O O . PRO A 1 80 ? -27.368 -15.299 47.326 1.00 52.38 80 PRO A O 1
ATOM 620 N N . THR A 1 81 ? -25.475 -15.513 48.529 1.00 58.03 81 THR A N 1
ATOM 621 C CA . THR A 1 81 ? -25.859 -16.752 49.205 1.00 58.03 81 THR A CA 1
ATOM 622 C C . THR A 1 81 ? -27.165 -16.466 49.947 1.00 58.03 81 THR A C 1
ATOM 624 O O . THR A 1 81 ? -27.169 -15.572 50.796 1.00 58.03 81 THR A O 1
ATOM 627 N N . PRO A 1 82 ? -28.286 -17.134 49.620 1.00 52.00 82 PRO A N 1
ATOM 628 C CA . PRO A 1 82 ? -29.542 -16.861 50.295 1.00 52.00 82 PRO A CA 1
ATOM 629 C C . PRO A 1 82 ? -29.379 -17.160 51.786 1.00 52.00 82 PRO A C 1
ATOM 631 O O . PRO A 1 82 ? -29.005 -18.271 52.168 1.00 52.00 82 PRO A O 1
ATOM 634 N N . THR A 1 83 ? -29.646 -16.151 52.616 1.00 59.81 83 THR A N 1
ATOM 635 C CA . THR A 1 83 ? -29.818 -16.301 54.062 1.00 59.81 83 THR A CA 1
ATOM 636 C C . THR A 1 83 ? -30.828 -17.424 54.312 1.00 59.81 83 THR A C 1
ATOM 638 O O . THR A 1 83 ? -31.921 -17.372 53.737 1.00 59.81 83 THR A O 1
ATOM 641 N N . PRO A 1 84 ? -30.499 -18.451 55.116 1.00 51.34 84 PRO A N 1
ATOM 642 C CA . PRO A 1 84 ? -31.443 -19.520 55.395 1.00 51.34 84 PRO A CA 1
ATOM 643 C C . PRO A 1 84 ? -32.678 -18.952 56.104 1.00 51.34 84 PRO A C 1
ATOM 645 O O . PRO A 1 84 ? -32.577 -18.169 57.048 1.00 51.34 84 PRO A O 1
ATOM 648 N N . SER A 1 85 ? -33.846 -19.331 55.588 1.00 51.69 85 SER A N 1
ATOM 649 C CA . SER A 1 85 ? -35.162 -19.019 56.145 1.00 51.69 85 SER A CA 1
ATOM 650 C C . SER A 1 85 ? -35.298 -19.636 57.548 1.00 51.69 85 SER A C 1
ATOM 652 O O . SER A 1 85 ? -34.836 -20.764 57.733 1.00 51.69 85 SER A O 1
ATOM 654 N N . PRO A 1 86 ? -35.897 -18.950 58.542 1.00 54.47 86 PRO A N 1
ATOM 655 C CA . PRO A 1 86 ? -36.194 -19.570 59.829 1.00 54.47 86 PRO A CA 1
ATOM 656 C C . PRO A 1 86 ? -37.313 -20.607 59.640 1.00 54.47 86 PRO A C 1
ATOM 658 O O . PRO A 1 86 ? -38.454 -20.255 59.349 1.00 54.47 86 PRO A O 1
ATOM 661 N N . GLU A 1 87 ? -36.971 -21.888 59.761 1.00 50.97 87 GLU A N 1
ATOM 662 C CA . GLU A 1 87 ? -37.912 -23.013 59.676 1.00 50.97 87 GLU A CA 1
ATOM 663 C C . GLU A 1 87 ? -38.605 -23.230 61.051 1.00 50.97 87 GLU A C 1
ATOM 665 O O . GLU A 1 87 ? -38.018 -22.881 62.082 1.00 50.97 87 GLU A O 1
ATOM 670 N N . PRO A 1 88 ? -39.880 -23.682 61.096 1.00 48.09 88 PRO A N 1
ATOM 671 C CA . PRO A 1 88 ? -40.795 -23.419 62.201 1.00 48.09 88 PRO A CA 1
ATOM 672 C C . PRO A 1 88 ? -40.550 -24.273 63.448 1.00 48.09 88 PRO A C 1
ATOM 674 O O . PRO A 1 88 ? -39.956 -25.348 63.408 1.00 48.09 88 PRO A O 1
ATOM 677 N N . SER A 1 89 ? -41.067 -23.747 64.560 1.00 49.28 89 SER A N 1
ATOM 678 C CA . SER A 1 89 ? -41.058 -24.330 65.902 1.00 49.28 89 SER A CA 1
ATOM 679 C C . SER A 1 89 ? -41.486 -25.807 65.906 1.00 49.28 89 SER A C 1
ATOM 681 O O . SER A 1 89 ? -42.601 -26.102 65.471 1.00 49.28 89 SER A O 1
ATOM 683 N N . PRO A 1 90 ? -40.661 -26.726 66.436 1.00 45.44 90 PRO A N 1
ATOM 684 C CA . PRO A 1 90 ? -41.068 -28.100 66.692 1.00 45.44 90 PRO A CA 1
ATOM 685 C C . PRO A 1 90 ? -41.817 -28.219 68.033 1.00 45.44 90 PRO A C 1
ATOM 687 O O . PRO A 1 90 ? -41.386 -27.681 69.052 1.00 45.44 90 PRO A O 1
ATOM 690 N N . GLU A 1 91 ? -42.940 -28.937 68.021 1.00 47.91 91 GLU A N 1
ATOM 691 C CA . GLU A 1 91 ? -43.583 -29.527 69.208 1.00 47.91 91 GLU A CA 1
ATOM 692 C C . GLU A 1 91 ? -42.749 -30.759 69.671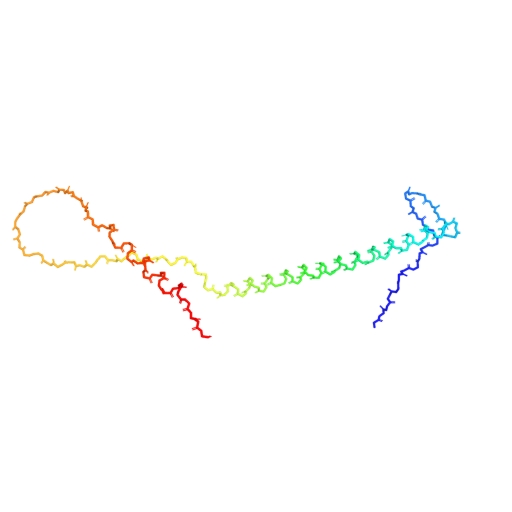 1.00 47.91 91 GLU A C 1
ATOM 694 O O . GLU A 1 91 ? -42.074 -31.361 68.829 1.00 47.91 91 GLU A O 1
ATOM 699 N N . PRO A 1 92 ? -42.671 -31.099 70.977 1.00 48.34 92 PRO A N 1
ATOM 700 C CA . PRO A 1 92 ? -41.453 -31.675 71.566 1.00 48.34 92 PRO A CA 1
ATOM 701 C C . PRO A 1 92 ? -41.295 -33.215 71.508 1.00 48.34 92 PRO A C 1
ATOM 703 O O . PRO A 1 92 ? -42.267 -33.942 71.676 1.00 48.34 92 PRO A O 1
ATOM 706 N N . GLU A 1 93 ? -40.010 -33.620 71.388 1.00 40.41 93 GLU A N 1
ATOM 707 C CA . GLU A 1 93 ? -39.243 -34.788 71.928 1.00 40.41 93 GLU A CA 1
ATOM 708 C C . GLU A 1 93 ? -39.654 -36.267 71.661 1.00 40.41 93 GLU A C 1
ATOM 710 O O . GLU A 1 93 ? -40.826 -36.528 71.409 1.00 40.41 93 GLU A O 1
ATOM 715 N N . PRO A 1 94 ? -38.739 -37.287 71.770 1.00 44.72 94 PRO A N 1
ATOM 716 C CA . PRO A 1 94 ? -37.310 -37.277 72.170 1.00 44.72 94 PRO A CA 1
ATOM 717 C C . PRO A 1 94 ? -36.292 -38.058 71.270 1.00 44.72 94 PRO A C 1
ATOM 719 O O . PRO A 1 94 ? -36.626 -38.995 70.555 1.00 44.72 94 PRO A O 1
ATOM 722 N N . ALA A 1 95 ? -35.015 -37.671 71.432 1.00 43.88 95 ALA A N 1
ATOM 723 C CA . ALA A 1 95 ? -33.736 -38.420 71.415 1.00 43.88 95 ALA A CA 1
ATOM 724 C C . ALA A 1 95 ? -33.254 -39.327 70.236 1.00 43.88 95 ALA A C 1
ATOM 726 O O . ALA A 1 95 ? -33.739 -40.433 70.018 1.00 43.88 95 ALA A O 1
ATOM 727 N N . SER A 1 96 ? -32.101 -38.894 69.684 1.00 44.72 96 SER A N 1
ATOM 728 C CA . SER A 1 96 ? -30.870 -39.660 69.359 1.00 44.72 96 SER A CA 1
ATOM 729 C C . SER A 1 96 ? -30.542 -40.117 67.915 1.00 44.72 96 SER A C 1
ATOM 731 O O . SER A 1 96 ? -31.067 -41.096 67.403 1.00 44.72 96 SER A O 1
ATOM 733 N N . GLU A 1 97 ? -29.500 -39.447 67.385 1.00 41.12 97 GLU A N 1
ATOM 734 C CA . GLU A 1 97 ? -28.351 -39.933 66.578 1.00 41.12 97 GLU A CA 1
ATOM 735 C C . GLU A 1 97 ? -28.431 -40.128 65.031 1.00 41.12 97 GLU A C 1
ATOM 737 O O . GLU A 1 97 ? -29.449 -40.436 64.426 1.00 41.12 97 GLU A O 1
ATOM 742 N N . THR A 1 98 ? -27.279 -39.835 64.407 1.00 44.62 98 THR A N 1
ATOM 743 C CA . THR A 1 98 ? -26.944 -39.334 63.044 1.00 44.62 98 THR A CA 1
ATOM 744 C C . THR A 1 98 ? -26.714 -40.449 61.955 1.00 44.62 98 THR A C 1
ATOM 746 O O . THR A 1 98 ? -26.939 -41.615 62.255 1.00 44.62 98 THR A O 1
ATOM 749 N N . PRO A 1 99 ? -26.265 -40.190 60.685 1.00 55.25 99 PRO A N 1
ATOM 750 C CA . PRO A 1 99 ? -27.091 -40.178 59.450 1.00 55.25 99 PRO A CA 1
ATOM 751 C C . PRO A 1 99 ? -26.569 -41.048 58.252 1.00 55.25 99 PRO A C 1
ATOM 753 O O . PRO A 1 99 ? -25.424 -41.485 58.267 1.00 55.25 99 PRO A O 1
ATOM 756 N N . ALA A 1 100 ? -27.322 -41.183 57.131 1.00 37.81 100 ALA A N 1
ATOM 757 C CA . ALA A 1 100 ? -26.754 -41.372 55.763 1.00 37.81 100 ALA A CA 1
ATOM 758 C C . ALA A 1 100 ? -27.748 -41.226 54.565 1.00 37.81 100 ALA A C 1
ATOM 760 O O . ALA A 1 100 ? -28.575 -42.084 54.284 1.00 37.81 100 ALA A O 1
ATOM 761 N N . ALA A 1 101 ? -27.579 -40.114 53.840 1.00 42.50 101 ALA A N 1
ATOM 762 C CA . ALA A 1 101 ? -27.667 -39.794 52.399 1.00 42.50 101 ALA A CA 1
ATOM 763 C C . ALA A 1 101 ? -28.383 -40.648 51.296 1.00 42.50 101 ALA A C 1
ATOM 765 O O . ALA A 1 101 ? -28.022 -41.778 50.994 1.00 42.50 101 ALA A O 1
ATOM 766 N N . ARG A 1 102 ? -29.166 -39.892 50.491 1.00 45.00 102 ARG A N 1
ATOM 767 C CA . ARG A 1 102 ? -29.206 -39.756 49.000 1.00 45.00 102 ARG A CA 1
ATOM 768 C C . ARG A 1 102 ? -29.582 -40.944 48.083 1.00 45.00 102 ARG A C 1
ATOM 770 O O . ARG A 1 102 ? -28.728 -41.723 47.684 1.00 45.00 102 ARG A O 1
ATOM 777 N N . ALA A 1 103 ? -30.759 -40.834 47.448 1.00 38.31 103 ALA A N 1
ATOM 778 C CA . ALA A 1 103 ? -30.990 -41.254 46.053 1.00 38.31 103 ALA A CA 1
ATOM 779 C C . ALA A 1 103 ? -32.174 -40.476 45.428 1.00 38.31 103 ALA A C 1
ATOM 781 O O . ALA A 1 103 ? -33.306 -40.619 45.872 1.00 38.31 103 ALA A O 1
ATOM 782 N N . GLY A 1 104 ? -31.956 -39.643 44.396 1.00 44.38 104 GLY A N 1
ATOM 783 C CA . GLY A 1 104 ? -33.093 -39.011 43.691 1.00 44.38 104 GLY A CA 1
ATOM 784 C C . GLY A 1 104 ? -32.804 -37.925 42.646 1.00 44.38 104 GLY A C 1
ATOM 785 O O . GLY A 1 104 ? -33.685 -37.582 41.860 1.00 44.38 104 GLY A O 1
ATOM 786 N N . ALA A 1 105 ? -31.585 -37.386 42.568 1.00 48.31 105 ALA A N 1
ATOM 787 C CA . ALA A 1 105 ? -31.308 -36.199 41.744 1.00 48.31 105 ALA A CA 1
ATOM 788 C C . ALA A 1 105 ? -31.234 -36.444 40.217 1.00 48.31 105 ALA A C 1
ATOM 790 O O . ALA A 1 105 ? -31.282 -35.492 39.441 1.00 48.31 105 ALA A O 1
ATOM 791 N N . VAL A 1 106 ? -31.153 -37.696 39.755 1.00 52.50 106 VAL A N 1
ATOM 792 C CA . VAL A 1 106 ? -30.799 -38.005 38.353 1.00 52.50 106 VAL A CA 1
ATOM 793 C C . VAL A 1 106 ? -31.978 -37.853 37.376 1.00 52.50 106 VAL A C 1
ATOM 795 O O . VAL A 1 106 ? -31.770 -37.619 36.188 1.00 52.50 106 VAL A O 1
ATOM 798 N N . ARG A 1 107 ? -33.236 -37.913 37.840 1.00 51.94 107 ARG A N 1
ATOM 799 C CA . ARG A 1 107 ? -34.401 -37.878 36.928 1.00 51.94 107 ARG A CA 1
ATOM 800 C C . ARG A 1 107 ? -34.732 -36.483 36.385 1.00 51.94 107 ARG A C 1
ATOM 802 O O . ARG A 1 107 ? -35.131 -36.371 35.234 1.00 51.94 107 ARG A O 1
ATOM 809 N N . ARG A 1 108 ? -34.507 -35.406 37.148 1.00 52.31 108 ARG A N 1
ATOM 810 C CA . ARG A 1 108 ? -34.956 -34.047 36.760 1.00 52.31 108 ARG A CA 1
ATOM 811 C C . ARG A 1 108 ? -34.107 -33.363 35.683 1.00 52.31 108 ARG A C 1
ATOM 813 O O . ARG A 1 108 ? -34.529 -32.341 35.145 1.00 52.31 108 ARG A O 1
ATOM 820 N N . ALA A 1 109 ? -32.914 -33.877 35.388 1.00 54.12 109 ALA A N 1
ATOM 821 C CA . ALA A 1 109 ? -32.007 -33.248 34.428 1.00 54.12 109 ALA A CA 1
ATOM 822 C C . ALA A 1 109 ? -32.404 -33.529 32.966 1.00 54.12 109 ALA A C 1
ATOM 824 O O . ALA A 1 109 ? -32.300 -32.643 32.121 1.00 54.12 109 ALA A O 1
ATOM 825 N N . LYS A 1 110 ? -32.913 -34.731 32.663 1.00 56.31 110 LYS A N 1
ATOM 826 C CA . LYS A 1 110 ? -33.196 -35.161 31.282 1.00 56.31 110 LYS A CA 1
ATOM 827 C C . LYS A 1 110 ? -34.428 -34.471 30.678 1.00 56.31 110 LYS A C 1
ATOM 829 O O . LYS A 1 110 ? -34.425 -34.151 29.490 1.00 56.31 110 LYS A O 1
ATOM 834 N N . ASP A 1 111 ? -35.437 -34.170 31.498 1.00 58.12 111 ASP A N 1
ATOM 835 C CA . ASP A 1 111 ? -36.670 -33.499 31.058 1.00 58.12 111 ASP A CA 1
ATOM 836 C C . ASP A 1 111 ? -36.442 -32.062 30.572 1.00 58.12 111 ASP A C 1
ATOM 838 O O . ASP A 1 111 ? -37.056 -31.625 29.597 1.00 58.12 111 ASP A O 1
ATOM 842 N N . ARG A 1 112 ? -35.494 -31.333 31.176 1.00 59.56 112 ARG A N 1
ATOM 843 C CA . ARG A 1 112 ? -35.208 -29.945 30.774 1.00 59.56 112 ARG A CA 1
ATOM 844 C C . ARG A 1 112 ? -34.537 -29.855 29.405 1.00 59.56 112 ARG A C 1
ATOM 846 O O . ARG A 1 112 ? -34.824 -28.936 28.643 1.00 59.56 112 ARG A O 1
ATOM 853 N N . VAL A 1 113 ? -33.693 -30.829 29.066 1.00 59.38 113 VAL A N 1
ATOM 854 C CA . VAL A 1 113 ? -32.979 -30.868 27.778 1.00 59.38 113 VAL A CA 1
ATOM 855 C C . VAL A 1 113 ? -33.947 -31.150 26.626 1.00 59.38 113 VAL A C 1
ATOM 857 O O . VAL A 1 113 ? -33.858 -30.528 25.568 1.00 59.38 113 VAL A O 1
ATOM 860 N N . LYS A 1 114 ? -34.937 -32.026 26.845 1.00 60.03 114 LYS A N 1
ATOM 861 C CA . LYS A 1 114 ? -35.949 -32.359 25.832 1.00 60.03 114 LYS A CA 1
ATOM 862 C C . LYS A 1 114 ? -36.904 -31.188 25.553 1.00 60.03 114 LYS A C 1
ATOM 864 O O . LYS A 1 114 ? -37.300 -30.986 24.406 1.00 60.03 114 LYS A O 1
ATOM 869 N N . GLY A 1 115 ? -37.230 -30.392 26.576 1.00 59.97 115 GLY A N 1
ATOM 870 C CA . GLY A 1 115 ? -38.024 -29.166 26.428 1.00 59.97 115 GLY A CA 1
ATOM 871 C C . GLY A 1 115 ? -37.302 -28.057 25.653 1.00 59.97 115 GLY A C 1
ATOM 872 O O . GLY A 1 115 ? -37.933 -27.328 24.889 1.00 59.97 115 GLY A O 1
ATOM 873 N N . LEU A 1 116 ? -35.976 -27.969 25.787 1.00 61.38 116 LEU A N 1
ATOM 874 C CA . LEU A 1 116 ? -35.166 -26.954 25.111 1.00 61.38 116 LEU A CA 1
ATOM 875 C C . LEU A 1 116 ? -35.038 -27.214 23.600 1.00 61.38 116 LEU A C 1
ATOM 877 O O . LEU A 1 116 ? -35.131 -26.279 22.807 1.00 61.38 116 LEU A O 1
ATOM 881 N N . PHE A 1 117 ? -34.920 -28.481 23.189 1.00 57.19 117 PHE A N 1
ATOM 882 C CA . PHE A 1 117 ? -34.798 -28.857 21.773 1.00 57.19 117 PHE A CA 1
ATOM 883 C C . PHE A 1 117 ? -36.085 -28.587 20.972 1.00 57.19 117 PHE A C 1
ATOM 885 O O . PHE A 1 117 ? -36.029 -28.175 19.816 1.00 57.19 117 PHE A O 1
ATOM 892 N N . ARG A 1 118 ? -37.258 -28.723 21.610 1.00 59.78 118 ARG A N 1
ATOM 893 C CA . ARG A 1 118 ? -38.557 -28.370 21.008 1.00 59.78 118 ARG A CA 1
ATOM 894 C C . ARG A 1 118 ? -38.714 -26.860 20.786 1.00 59.78 118 ARG A C 1
ATOM 896 O O . ARG A 1 118 ? -39.440 -26.461 19.886 1.00 59.78 118 ARG A O 1
ATOM 903 N N . ARG A 1 119 ? -38.047 -26.028 21.596 1.00 60.19 119 ARG A N 1
ATOM 904 C CA . ARG A 1 119 ? -38.176 -24.562 21.543 1.00 60.19 119 ARG A CA 1
ATOM 905 C C . ARG A 1 119 ? -37.290 -23.906 20.480 1.00 60.19 119 ARG A C 1
ATOM 907 O O . ARG A 1 119 ? -37.611 -22.804 20.056 1.00 60.19 119 ARG A O 1
ATOM 914 N N . PHE A 1 120 ? -36.206 -24.562 20.062 1.00 58.91 120 PHE A N 1
ATOM 915 C CA . PHE A 1 120 ? -35.210 -23.965 19.162 1.00 58.91 120 PHE A CA 1
ATOM 916 C C . PHE A 1 120 ? -34.985 -24.710 17.835 1.00 58.91 120 PHE A C 1
ATOM 918 O O . PHE A 1 120 ? -34.353 -24.141 16.954 1.00 58.91 120 PHE A O 1
ATOM 925 N N . GLY A 1 121 ? -35.480 -25.944 17.659 1.00 58.56 121 GLY A N 1
ATOM 926 C CA . GLY A 1 121 ? -35.143 -26.777 16.489 1.00 58.56 121 GLY A CA 1
ATOM 927 C C . GLY A 1 121 ? -36.280 -27.162 15.530 1.00 58.56 121 GLY A C 1
ATOM 928 O O . GLY A 1 121 ? -36.021 -27.911 14.595 1.00 58.56 121 GLY A O 1
ATOM 929 N N . GLY A 1 122 ? -37.528 -26.730 15.745 1.00 49.72 122 GLY A N 1
ATOM 930 C CA . GLY A 1 122 ? -38.672 -27.124 14.905 1.00 49.72 122 GLY A CA 1
ATOM 931 C C . GLY A 1 122 ? -39.094 -26.017 13.942 1.00 49.72 122 GLY A C 1
ATOM 932 O O . GLY A 1 122 ? -39.652 -25.020 14.390 1.00 49.72 122 GLY A O 1
ATOM 933 N N . GLY A 1 123 ? -38.794 -26.196 12.653 1.00 51.59 123 GLY A N 1
ATOM 934 C CA . GLY A 1 123 ? -38.988 -25.229 11.573 1.00 51.59 123 GLY A CA 1
ATOM 935 C C . GLY A 1 123 ? -40.427 -24.764 11.329 1.00 51.59 123 GLY A C 1
ATOM 936 O O . GLY A 1 123 ? -41.401 -25.428 11.682 1.00 51.59 123 GLY A O 1
ATOM 937 N N . ARG A 1 124 ? -40.519 -23.598 10.685 1.00 37.69 124 ARG A N 1
ATOM 938 C CA . ARG A 1 124 ? -41.727 -23.074 10.056 1.00 37.69 124 ARG A CA 1
ATOM 939 C C . ARG A 1 124 ? -41.480 -23.057 8.549 1.00 37.69 124 ARG A C 1
ATOM 941 O O . ARG A 1 124 ? -40.710 -22.230 8.072 1.00 37.69 124 ARG A O 1
ATOM 948 N N . GLU A 1 125 ? -42.069 -24.029 7.864 1.00 49.00 125 GLU A N 1
ATOM 949 C CA . GLU A 1 125 ? -42.366 -23.981 6.434 1.00 49.00 125 GLU A CA 1
ATOM 950 C C . GLU A 1 125 ? -43.668 -23.182 6.273 1.00 49.00 125 GLU A C 1
ATOM 952 O O . GLU A 1 125 ? -44.669 -23.522 6.901 1.00 49.00 125 GLU A O 1
ATOM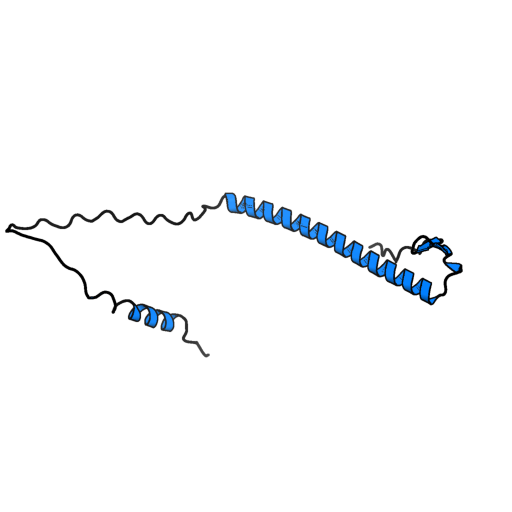 957 N N . ASP A 1 126 ? -43.608 -22.103 5.498 1.00 44.75 126 ASP A N 1
ATOM 958 C CA . ASP A 1 126 ? -44.692 -21.515 4.697 1.00 44.75 126 ASP A CA 1
ATOM 959 C C . ASP A 1 126 ? -44.020 -20.750 3.545 1.00 44.75 126 ASP A C 1
ATOM 961 O O . ASP A 1 126 ? -43.139 -19.905 3.844 1.00 44.75 126 ASP A O 1
#

Radius of gyration: 39.34 Å; chains: 1; bounding box: 72×57×97 Å

Sequence (126 aa):
MTRSGPSPLPPLLQIDGNRYSRDSLPRDVQDLVLQLQRADAVLAHWRRDVLVLKTARTDLQRRLGAGLAGLPSQAEATTPTPTPSPEPSPEPEPASETPAARAGAVRRAKDRVKGLFRRFGGGRED